Protein AF-A0A948VVW6-F1 (afdb_monomer_lite)

pLDDT: mean 90.66, std 9.0, range [47.91, 98.0]

Secondary structure (DSSP, 8-state):
--S---GGGSPP-----SS-----HHHHHHH-SSS-SSPPP----GGG-----SHHHHHHHHHHHHHHHTT-

Structure (mmCIF, N/CA/C/O backbone):
data_AF-A0A948VVW6-F1
#
_entry.id   AF-A0A948VVW6-F1
#
loop_
_atom_site.group_PDB
_atom_site.id
_atom_site.type_symbol
_atom_site.label_atom_id
_atom_site.label_alt_id
_atom_site.label_comp_id
_atom_site.label_asym_id
_atom_site.label_entity_id
_atom_site.label_seq_id
_atom_site.pdbx_PDB_ins_code
_atom_site.Cartn_x
_atom_site.Cartn_y
_atom_site.Cartn_z
_atom_site.occupancy
_atom_site.B_iso_or_equiv
_atom_site.auth_seq_id
_atom_site.auth_comp_id
_atom_site.auth_asym_id
_atom_site.auth_atom_id
_atom_site.pdbx_PDB_model_num
ATOM 1 N N . PRO A 1 1 ? -21.992 14.510 -5.494 1.00 66.00 1 PRO A N 1
ATOM 2 C CA . PRO A 1 1 ? -23.070 13.514 -5.728 1.00 66.00 1 PRO A CA 1
ATOM 3 C C . PRO A 1 1 ? -24.405 14.013 -5.152 1.00 66.00 1 PRO A C 1
ATOM 5 O O . PRO A 1 1 ? -24.386 14.688 -4.130 1.00 66.00 1 PRO A O 1
ATOM 8 N 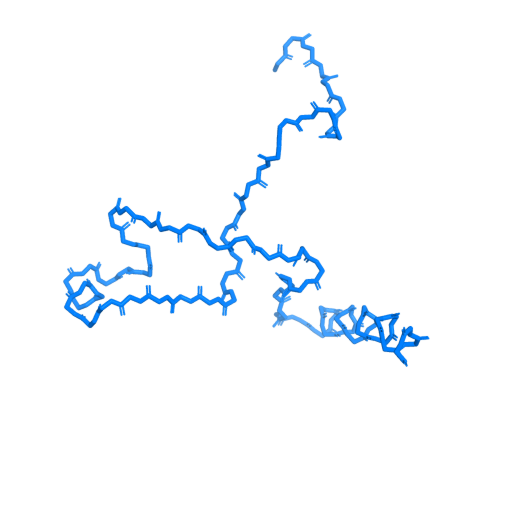N . ALA A 1 2 ? -25.537 13.719 -5.806 1.00 79.38 2 ALA A N 1
ATOM 9 C CA . ALA A 1 2 ? -26.872 14.133 -5.339 1.00 79.38 2 ALA A CA 1
ATOM 10 C C . ALA A 1 2 ? -27.433 13.237 -4.213 1.00 79.38 2 ALA A C 1
ATOM 12 O O . ALA A 1 2 ? -28.383 13.619 -3.538 1.00 79.38 2 ALA A O 1
ATOM 13 N N . VAL A 1 3 ? -26.825 12.064 -4.003 1.00 87.06 3 VAL A N 1
ATOM 14 C CA . VAL A 1 3 ? -27.119 11.120 -2.919 1.00 87.06 3 VAL A CA 1
ATOM 15 C C . VAL A 1 3 ? -25.788 10.697 -2.301 1.00 87.06 3 VAL A C 1
ATOM 17 O O . VAL A 1 3 ? -24.880 10.283 -3.024 1.00 87.06 3 VAL A O 1
ATOM 20 N N . LEU A 1 4 ? -25.658 10.844 -0.983 1.00 89.62 4 LEU A N 1
ATOM 21 C CA . LEU A 1 4 ? -24.512 10.363 -0.214 1.00 89.62 4 LEU A CA 1
ATOM 22 C C . LEU A 1 4 ? -24.827 8.947 0.276 1.00 89.62 4 LEU A C 1
ATOM 24 O O . LEU A 1 4 ? -25.626 8.772 1.192 1.00 89.62 4 LEU A O 1
ATOM 28 N N . LEU A 1 5 ? -24.235 7.952 -0.379 1.00 93.12 5 LEU A N 1
ATOM 29 C CA . LEU A 1 5 ? -24.297 6.558 0.056 1.00 93.12 5 LEU A CA 1
ATOM 30 C C . LEU A 1 5 ? -23.294 6.322 1.188 1.00 93.12 5 LEU A C 1
ATOM 32 O O . LEU A 1 5 ? -22.295 7.037 1.293 1.00 93.12 5 LEU A O 1
ATOM 36 N N . GLN A 1 6 ? -23.561 5.325 2.027 1.00 94.38 6 GLN A N 1
ATOM 37 C CA . GLN A 1 6 ? -22.613 4.909 3.054 1.00 94.38 6 GLN A CA 1
ATOM 38 C C . GLN A 1 6 ? -21.457 4.144 2.391 1.00 94.38 6 GLN A C 1
ATOM 40 O O . GLN A 1 6 ? -21.664 3.434 1.407 1.00 94.38 6 GLN A O 1
ATOM 45 N N . THR A 1 7 ? -20.231 4.296 2.897 1.00 92.94 7 THR A N 1
ATOM 46 C CA . THR A 1 7 ? -19.026 3.738 2.257 1.00 92.94 7 THR A CA 1
ATOM 47 C C . THR A 1 7 ? -19.078 2.215 2.116 1.00 92.94 7 THR A C 1
ATOM 49 O O . THR A 1 7 ? -18.611 1.687 1.115 1.00 92.94 7 THR A O 1
ATOM 52 N N . GLN A 1 8 ? -19.693 1.511 3.067 1.00 93.25 8 GLN A N 1
ATOM 53 C CA . GLN A 1 8 ? -19.864 0.055 3.030 1.00 93.25 8 GLN A CA 1
ATOM 54 C C . GLN A 1 8 ? -20.809 -0.441 1.925 1.00 93.25 8 GLN A C 1
ATOM 56 O O . GLN A 1 8 ? -20.772 -1.622 1.593 1.00 93.25 8 GLN A O 1
ATOM 61 N N . ASP A 1 9 ? -21.641 0.443 1.363 1.00 94.44 9 ASP A N 1
ATOM 62 C CA . ASP A 1 9 ? -22.543 0.124 0.249 1.00 94.44 9 ASP A CA 1
ATOM 63 C C . ASP A 1 9 ? -21.903 0.433 -1.115 1.00 94.44 9 ASP A C 1
ATOM 65 O O . ASP A 1 9 ? -22.496 0.173 -2.166 1.00 94.44 9 ASP A O 1
ATOM 69 N N . LEU A 1 10 ? -20.706 1.030 -1.123 1.00 92.31 10 LEU A N 1
ATOM 70 C CA . LEU A 1 10 ? -19.983 1.328 -2.351 1.00 92.31 10 LEU A CA 1
ATOM 71 C C . LEU A 1 10 ? -19.271 0.073 -2.878 1.00 92.31 10 LEU A C 1
ATOM 73 O O . LEU A 1 10 ? -18.830 -0.771 -2.095 1.00 92.31 10 LEU A O 1
ATOM 77 N N . PRO A 1 11 ? -19.101 -0.050 -4.207 1.00 93.25 11 PRO A N 1
ATOM 78 C CA . PRO A 1 11 ? -18.203 -1.047 -4.772 1.00 93.25 11 PRO A CA 1
ATOM 79 C C . PRO A 1 11 ? -16.793 -0.915 -4.176 1.00 93.25 11 PRO A C 1
ATOM 81 O O . PRO A 1 11 ? -16.348 0.211 -3.930 1.00 93.25 11 PRO A O 1
ATOM 84 N N . PRO A 1 12 ? -16.068 -2.032 -3.987 1.00 90.69 12 PRO A N 1
ATOM 85 C CA . PRO A 1 12 ? -14.713 -1.987 -3.465 1.00 90.69 12 PRO A CA 1
ATOM 86 C C . PRO A 1 12 ? -13.814 -1.182 -4.402 1.00 90.69 12 PRO A C 1
ATOM 88 O O . PRO A 1 12 ? -13.870 -1.315 -5.628 1.00 90.69 12 PRO A O 1
ATOM 91 N N . VAL A 1 13 ? -12.968 -0.359 -3.799 1.00 92.25 13 VAL A N 1
ATOM 92 C CA . VAL A 1 13 ? -11.887 0.346 -4.479 1.00 92.25 13 VAL A CA 1
ATOM 93 C C . VAL A 1 13 ? -10.566 -0.256 -4.028 1.00 92.25 13 VAL A C 1
ATOM 95 O O . VAL A 1 13 ? -10.440 -0.704 -2.891 1.00 92.25 13 VAL A O 1
ATOM 98 N N . TYR A 1 14 ? -9.599 -0.291 -4.937 1.00 92.25 14 TYR A N 1
ATOM 99 C CA . TYR A 1 14 ? -8.264 -0.808 -4.667 1.00 92.25 14 TYR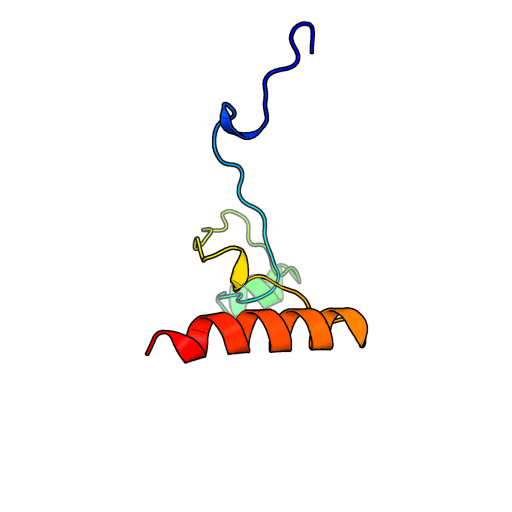 A CA 1
ATOM 100 C C . TYR A 1 14 ? -7.259 0.321 -4.812 1.00 92.25 14 TYR A C 1
ATOM 102 O O . TYR A 1 14 ? -7.377 1.149 -5.719 1.00 92.25 14 TYR A O 1
ATOM 110 N N . GLU A 1 15 ? -6.262 0.310 -3.942 1.00 92.56 15 GLU A N 1
ATOM 111 C CA . GLU A 1 15 ? -5.141 1.234 -3.973 1.00 92.56 15 GLU A CA 1
ATOM 112 C C . GLU A 1 15 ? -3.818 0.484 -4.113 1.00 92.56 15 GLU A C 1
ATOM 114 O O . GLU A 1 15 ? -3.710 -0.712 -3.846 1.00 92.56 15 GLU A O 1
ATOM 119 N N . GLU A 1 16 ? -2.817 1.204 -4.599 1.00 93.44 16 GLU A N 1
ATOM 120 C CA . GLU A 1 16 ? -1.439 0.744 -4.688 1.00 93.44 16 GLU A CA 1
ATOM 121 C C . GLU A 1 16 ? -0.721 1.181 -3.403 1.00 93.44 16 GLU A C 1
ATOM 123 O O . GLU A 1 16 ? -0.731 2.368 -3.090 1.00 93.44 16 GLU A O 1
ATOM 128 N N . ASN A 1 17 ? -0.146 0.233 -2.658 1.00 94.25 17 ASN A N 1
ATOM 129 C CA . ASN A 1 17 ? 0.294 0.416 -1.266 1.00 94.25 17 ASN A CA 1
ATOM 130 C C . ASN A 1 17 ? 1.808 0.225 -1.050 1.00 94.25 17 ASN A C 1
ATOM 132 O O . ASN A 1 17 ? 2.260 -0.001 0.063 1.00 94.25 17 ASN A O 1
ATOM 136 N N . SER A 1 18 ? 2.607 0.260 -2.114 1.00 92.81 18 SER A N 1
ATOM 137 C CA . SER A 1 18 ? 4.068 0.126 -2.090 1.00 92.81 18 SER A CA 1
ATOM 138 C C . SER A 1 18 ? 4.660 -1.159 -1.496 1.00 92.81 18 SER A C 1
ATOM 140 O O . SER A 1 18 ? 5.885 -1.289 -1.483 1.00 92.81 18 SER A O 1
ATOM 142 N N . CYS A 1 19 ? 3.853 -2.156 -1.112 1.00 95.25 19 CYS A N 1
ATOM 143 C CA . CYS A 1 19 ? 4.367 -3.389 -0.513 1.00 95.25 19 CYS A CA 1
ATOM 144 C C . CYS A 1 19 ? 5.214 -4.221 -1.491 1.00 95.25 19 CYS A C 1
ATOM 146 O O . CYS A 1 19 ? 6.290 -4.704 -1.137 1.00 95.25 19 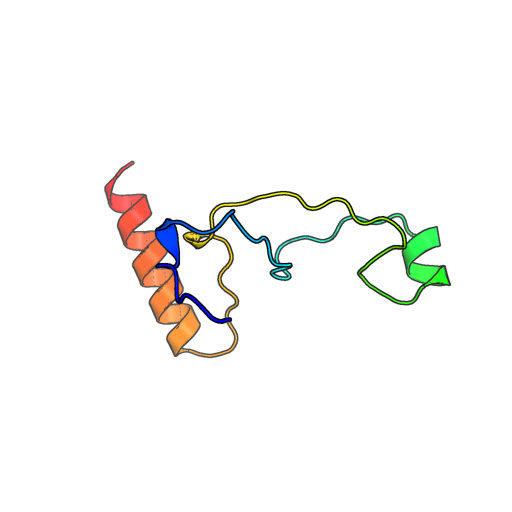CYS A O 1
ATOM 148 N N . ILE A 1 20 ? 4.728 -4.442 -2.720 1.00 94.38 20 ILE A N 1
ATOM 149 C CA . ILE A 1 20 ? 5.388 -5.318 -3.702 1.00 94.38 20 ILE A CA 1
ATOM 150 C C . ILE A 1 20 ? 5.234 -4.763 -5.119 1.00 94.38 20 ILE A C 1
ATOM 152 O O . ILE A 1 20 ? 4.130 -4.494 -5.586 1.00 94.38 20 ILE A O 1
ATOM 156 N N . TYR A 1 21 ? 6.349 -4.722 -5.855 1.00 94.69 21 TYR A N 1
ATOM 157 C CA . TYR A 1 21 ? 6.363 -4.481 -7.297 1.00 94.69 21 TYR A CA 1
ATOM 158 C C . TYR A 1 21 ? 7.122 -5.587 -8.021 1.00 94.69 21 TYR A C 1
ATOM 160 O O . TYR A 1 21 ? 8.243 -5.937 -7.650 1.00 94.69 21 TYR A O 1
ATOM 168 N N . ILE A 1 22 ? 6.534 -6.101 -9.102 1.00 94.25 22 ILE A N 1
ATOM 169 C CA . ILE A 1 22 ? 7.164 -7.094 -9.974 1.00 94.25 22 ILE A CA 1
ATOM 170 C C . ILE A 1 22 ? 7.127 -6.569 -11.406 1.00 94.25 22 ILE A C 1
ATOM 172 O O . ILE A 1 22 ? 6.064 -6.313 -11.968 1.00 94.25 22 ILE A O 1
ATOM 176 N N . PHE A 1 23 ? 8.299 -6.427 -12.014 1.00 93.94 23 PHE A N 1
ATOM 177 C CA . PHE A 1 23 ? 8.452 -5.953 -13.386 1.00 93.94 23 PHE A CA 1
ATOM 178 C C . PHE A 1 23 ? 9.644 -6.629 -14.062 1.00 93.94 23 PHE A C 1
ATOM 180 O O . PHE A 1 23 ? 10.569 -7.122 -13.415 1.00 93.94 23 PHE A O 1
ATOM 187 N N . THR A 1 24 ? 9.650 -6.629 -15.395 1.00 92.44 24 THR A N 1
ATOM 188 C CA . THR A 1 24 ? 10.837 -7.031 -16.154 1.00 92.44 24 THR A CA 1
ATOM 189 C C . THR A 1 24 ? 11.867 -5.902 -16.156 1.00 92.44 24 THR A C 1
ATOM 191 O O . THR A 1 24 ? 11.517 -4.718 -16.181 1.00 92.44 24 THR A O 1
ATOM 194 N N . ARG A 1 25 ? 13.155 -6.266 -16.186 1.00 93.56 25 ARG A N 1
ATOM 195 C CA . ARG A 1 25 ? 14.270 -5.308 -16.267 1.00 93.56 25 ARG A CA 1
ATOM 196 C C . ARG A 1 25 ? 14.096 -4.324 -17.425 1.00 93.56 25 ARG A C 1
ATOM 198 O O . ARG A 1 25 ? 14.251 -3.123 -17.227 1.00 93.56 25 ARG A O 1
ATOM 205 N N . ASP A 1 26 ? 13.768 -4.831 -18.613 1.00 93.50 26 ASP A N 1
ATOM 206 C CA . ASP A 1 26 ? 13.621 -4.009 -19.817 1.00 93.50 26 ASP A CA 1
ATOM 207 C C . ASP A 1 26 ? 12.501 -2.976 -19.685 1.00 93.50 26 ASP A C 1
ATOM 209 O O . ASP A 1 26 ? 12.629 -1.861 -20.189 1.00 93.50 26 ASP A O 1
ATOM 213 N N . ASN A 1 27 ? 11.405 -3.326 -19.003 1.00 90.31 27 ASN A N 1
ATOM 214 C CA . ASN A 1 27 ? 10.296 -2.404 -18.795 1.00 90.31 27 ASN A CA 1
ATOM 215 C C . ASN A 1 27 ? 10.708 -1.268 -17.852 1.00 90.31 27 ASN A C 1
ATOM 217 O O . ASN A 1 27 ? 10.588 -0.103 -18.232 1.00 90.31 27 AS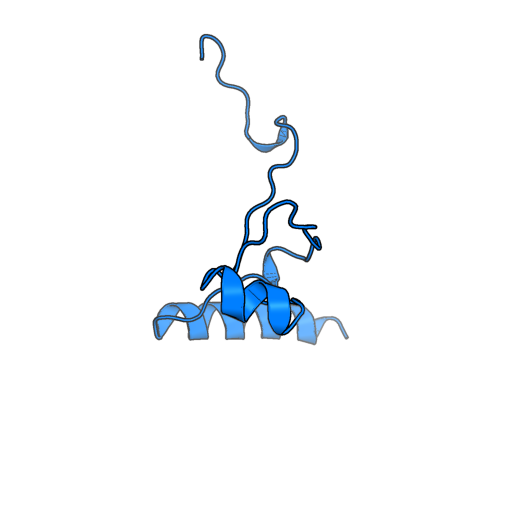N A O 1
ATOM 221 N N . LEU A 1 28 ? 11.290 -1.603 -16.692 1.00 92.94 28 LEU A N 1
ATOM 222 C CA . LEU A 1 28 ? 11.758 -0.602 -15.733 1.00 92.94 28 LEU A CA 1
ATOM 223 C C . LEU A 1 28 ? 12.800 0.333 -16.361 1.00 92.94 28 LEU A C 1
ATOM 225 O O . LEU A 1 28 ? 12.677 1.548 -16.235 1.00 92.94 28 LEU A O 1
ATOM 229 N N . ALA A 1 29 ? 13.786 -0.213 -17.081 1.00 93.38 29 ALA A N 1
ATOM 230 C CA . ALA A 1 29 ? 14.858 0.574 -17.692 1.00 93.38 29 ALA A CA 1
ATOM 231 C C . ALA A 1 29 ? 14.353 1.558 -18.760 1.00 93.38 29 ALA A C 1
ATOM 233 O O . ALA A 1 29 ? 14.908 2.641 -18.913 1.00 93.38 29 ALA A O 1
ATOM 234 N N . ARG A 1 30 ? 13.302 1.194 -19.507 1.00 93.38 30 ARG A N 1
ATOM 235 C CA . ARG A 1 30 ? 12.705 2.072 -20.527 1.00 93.38 30 ARG A CA 1
ATOM 236 C C . ARG A 1 30 ? 11.771 3.124 -19.936 1.00 93.38 30 ARG A C 1
ATOM 238 O O . ARG A 1 30 ? 11.622 4.191 -20.520 1.00 93.38 30 ARG A O 1
ATOM 245 N N . ARG A 1 31 ? 11.074 2.790 -18.849 1.00 88.94 31 ARG A N 1
ATOM 246 C CA . ARG A 1 31 ? 9.984 3.599 -18.280 1.00 88.94 31 ARG A CA 1
ATOM 247 C C . ARG A 1 31 ? 10.443 4.526 -17.170 1.00 88.94 31 ARG A C 1
ATOM 249 O O . ARG A 1 31 ? 9.823 5.566 -16.981 1.00 88.94 31 ARG A O 1
ATOM 256 N N . CYS A 1 32 ? 11.460 4.114 -16.416 1.00 90.44 32 CYS A N 1
ATOM 257 C CA . CYS A 1 32 ? 11.868 4.760 -15.171 1.00 90.44 32 CYS A CA 1
ATOM 258 C C . CYS A 1 32 ? 10.675 5.007 -14.224 1.00 90.44 32 CYS A C 1
ATOM 260 O O . CYS A 1 32 ? 10.621 6.019 -13.533 1.00 90.44 32 CYS A O 1
ATOM 262 N N . ASN A 1 33 ? 9.694 4.096 -14.226 1.00 89.44 33 ASN A N 1
ATOM 263 C CA . ASN A 1 33 ? 8.481 4.166 -13.415 1.00 89.44 33 ASN A CA 1
ATOM 264 C C . ASN A 1 33 ? 8.138 2.760 -12.899 1.00 89.44 33 ASN A C 1
ATOM 266 O O . ASN A 1 33 ? 8.306 1.778 -13.625 1.00 89.44 33 ASN A O 1
ATOM 270 N N . ARG A 1 34 ? 7.663 2.679 -11.652 1.00 88.62 34 ARG A N 1
ATOM 271 C CA . ARG A 1 34 ? 7.223 1.437 -10.998 1.00 88.62 34 ARG A CA 1
ATOM 272 C C . ARG A 1 34 ? 5.898 0.902 -11.554 1.00 88.62 34 ARG A C 1
ATOM 274 O O . ARG A 1 34 ? 5.652 -0.299 -11.495 1.00 88.62 34 ARG A O 1
ATOM 281 N N . LEU A 1 35 ? 5.077 1.771 -12.146 1.00 87.62 35 LEU A N 1
ATOM 282 C CA . LEU A 1 35 ? 3.833 1.416 -12.823 1.00 87.62 35 LEU A CA 1
ATOM 283 C C . LEU A 1 35 ? 4.065 1.292 -14.336 1.00 87.62 35 LEU A C 1
ATOM 285 O O . LEU A 1 35 ? 4.465 2.242 -15.015 1.00 87.62 35 LEU A O 1
ATOM 289 N N . GLY A 1 36 ? 3.818 0.091 -14.866 1.00 85.25 36 GLY A N 1
ATOM 290 C CA . GLY A 1 36 ? 3.854 -0.187 -16.304 1.00 85.25 36 GLY A CA 1
ATOM 291 C C . GLY A 1 36 ? 2.622 0.345 -17.054 1.00 85.25 36 GLY A C 1
ATOM 292 O O . GLY A 1 36 ? 1.731 0.947 -16.471 1.00 85.25 36 GLY A O 1
ATOM 293 N N . GLU A 1 37 ? 2.535 0.090 -18.366 1.00 87.25 37 GLU A N 1
ATOM 294 C CA . GLU A 1 37 ? 1.379 0.505 -19.198 1.00 87.25 37 GLU A CA 1
ATOM 295 C C . GLU A 1 37 ? 0.066 -0.175 -18.821 1.00 87.25 37 GLU A C 1
ATOM 297 O O . GLU A 1 37 ? -1.009 0.397 -18.974 1.00 87.25 37 GLU A O 1
ATOM 302 N N . ARG A 1 38 ? 0.163 -1.438 -18.410 1.00 90.25 38 ARG A N 1
ATOM 303 C CA . ARG A 1 38 ? -0.968 -2.297 -18.068 1.00 90.25 38 ARG A CA 1
ATOM 304 C C . ARG A 1 38 ? -0.619 -3.043 -16.784 1.00 90.25 38 ARG A C 1
ATOM 306 O O . ARG A 1 38 ? -0.228 -4.209 -16.864 1.00 90.25 38 ARG A O 1
ATOM 313 N N . PRO A 1 39 ? -0.629 -2.353 -15.631 1.00 91.06 39 PRO A N 1
ATOM 314 C CA . PRO A 1 39 ? -0.329 -2.991 -14.362 1.00 91.06 39 PRO A CA 1
ATOM 315 C C . PRO A 1 39 ? -1.425 -4.007 -14.027 1.00 91.06 39 PRO A C 1
ATOM 317 O O . PRO A 1 39 ? -2.600 -3.798 -14.328 1.00 91.06 39 PRO A O 1
ATOM 320 N N . LEU A 1 40 ? -1.024 -5.108 -13.401 1.00 93.44 40 LEU A N 1
ATOM 321 C CA . LEU A 1 40 ? -1.934 -6.033 -12.739 1.00 93.44 40 LEU A CA 1
ATOM 322 C C . LEU A 1 40 ? -1.834 -5.762 -11.241 1.00 93.44 40 LEU A C 1
ATOM 324 O O . LEU A 1 40 ? -0.728 -5.735 -10.704 1.00 93.44 40 LEU A O 1
ATOM 328 N N . LEU A 1 41 ? -2.974 -5.547 -10.588 1.00 93.88 41 LEU A N 1
ATOM 329 C CA . LEU A 1 41 ? -3.037 -5.398 -9.137 1.00 93.88 41 LEU A CA 1
ATOM 330 C C . LEU A 1 41 ? -3.167 -6.778 -8.492 1.00 93.88 41 LEU A C 1
ATOM 332 O O . LEU A 1 41 ? -3.948 -7.614 -8.951 1.00 93.88 41 LEU A O 1
ATOM 336 N N . PHE A 1 42 ? -2.410 -6.998 -7.423 1.00 95.06 42 PHE A N 1
ATOM 337 C CA . PHE A 1 42 ? -2.549 -8.159 -6.557 1.00 95.06 42 PHE A CA 1
ATOM 338 C C . PHE A 1 42 ? -3.210 -7.698 -5.259 1.00 95.06 42 PHE A C 1
ATOM 340 O O . PHE A 1 42 ? -2.639 -6.888 -4.534 1.00 95.06 42 PHE A O 1
ATOM 347 N N . ALA A 1 43 ? -4.433 -8.163 -5.003 1.00 95.56 43 ALA A N 1
ATOM 348 C CA . ALA A 1 43 ? -5.161 -7.796 -3.795 1.00 95.56 43 ALA A CA 1
ATOM 349 C C . ALA A 1 43 ? -4.545 -8.482 -2.568 1.00 95.56 43 ALA A C 1
ATOM 351 O O . ALA A 1 43 ? -4.238 -9.674 -2.610 1.00 95.56 43 ALA A O 1
ATOM 352 N N . MET A 1 44 ? -4.417 -7.732 -1.478 1.00 94.50 44 MET A N 1
ATOM 353 C CA . MET A 1 44 ? -3.957 -8.211 -0.175 1.00 94.50 44 MET A CA 1
ATOM 354 C C . MET A 1 44 ? -4.856 -7.665 0.936 1.00 94.50 44 MET A C 1
ATOM 356 O O . MET A 1 44 ? -5.700 -6.802 0.685 1.00 94.50 44 MET A O 1
ATOM 360 N N . ASP A 1 45 ? -4.701 -8.192 2.149 1.00 92.88 45 ASP A N 1
ATOM 361 C CA . ASP A 1 45 ? -5.425 -7.693 3.316 1.00 92.88 45 ASP A CA 1
ATOM 362 C C . ASP A 1 45 ? -4.979 -6.255 3.634 1.00 92.88 45 ASP A C 1
ATOM 364 O O . ASP A 1 45 ? -3.784 -5.961 3.683 1.00 92.88 45 ASP A O 1
ATOM 368 N N . ALA A 1 46 ? -5.937 -5.356 3.865 1.00 91.44 46 ALA A N 1
ATOM 369 C CA . ALA A 1 46 ? -5.658 -3.965 4.210 1.00 91.44 46 ALA A CA 1
ATOM 370 C C . ALA A 1 46 ? -4.859 -3.835 5.521 1.00 91.44 46 ALA A C 1
ATOM 372 O O . ALA A 1 46 ? -4.053 -2.922 5.663 1.00 91.44 46 ALA A O 1
ATOM 373 N N . ALA A 1 47 ? -5.018 -4.768 6.466 1.00 91.31 47 ALA A N 1
ATOM 374 C CA . ALA A 1 47 ? -4.231 -4.793 7.697 1.00 91.31 47 ALA A CA 1
ATOM 375 C C . ALA A 1 47 ? -2.752 -5.149 7.462 1.00 91.31 47 ALA A C 1
ATOM 377 O O . ALA A 1 47 ? -1.933 -4.946 8.352 1.00 91.31 47 ALA A O 1
ATOM 378 N N . GLU A 1 48 ? -2.401 -5.689 6.293 1.00 92.56 48 GLU A N 1
ATOM 379 C CA . GLU A 1 48 ? -1.018 -6.002 5.899 1.00 92.56 48 GLU A CA 1
ATOM 380 C C . GLU A 1 48 ? -0.414 -4.929 4.983 1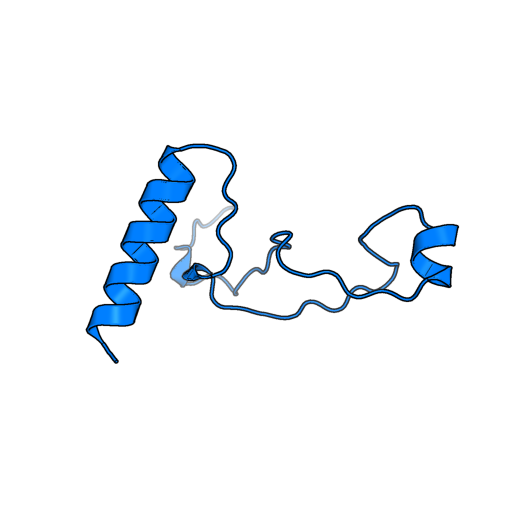.00 92.56 48 GLU A C 1
ATOM 382 O O . GLU A 1 48 ? 0.749 -5.030 4.607 1.00 92.56 48 GLU A O 1
ATOM 387 N N . ALA A 1 49 ? -1.202 -3.916 4.618 1.00 95.31 49 ALA A N 1
ATOM 388 C CA . ALA A 1 49 ? -0.856 -2.868 3.663 1.00 95.31 49 ALA A CA 1
ATOM 389 C C . ALA A 1 49 ? -0.318 -1.581 4.318 1.00 95.31 49 ALA A C 1
ATOM 391 O O . ALA A 1 49 ? -0.255 -0.550 3.653 1.00 95.31 49 ALA A O 1
ATOM 392 N N . TRP A 1 50 ? 0.006 -1.613 5.614 1.00 94.50 50 TRP A N 1
ATOM 393 C CA . TRP A 1 50 ? 0.485 -0.437 6.342 1.00 94.50 50 TRP A CA 1
ATOM 394 C C . TRP A 1 50 ? 1.890 -0.031 5.894 1.00 94.50 50 TRP A C 1
ATOM 396 O O . TRP A 1 50 ? 2.793 -0.868 5.849 1.00 94.50 50 TRP A O 1
ATOM 406 N N . ASP A 1 51 ? 2.060 1.260 5.610 1.00 95.62 51 ASP A N 1
ATOM 407 C CA . ASP A 1 51 ? 3.374 1.882 5.451 1.00 95.62 51 ASP A CA 1
ATOM 408 C C . ASP A 1 51 ? 3.879 2.359 6.820 1.00 95.62 51 ASP A C 1
ATOM 410 O O . ASP A 1 51 ? 3.081 2.749 7.677 1.00 95.62 51 ASP A O 1
ATOM 414 N N . ILE A 1 52 ? 5.189 2.284 7.044 1.00 96.44 52 ILE A N 1
ATOM 415 C CA . ILE A 1 52 ? 5.815 2.667 8.315 1.00 96.44 52 ILE A CA 1
ATOM 416 C C . ILE A 1 52 ? 6.797 3.798 8.033 1.00 96.44 52 ILE A C 1
ATOM 418 O O . ILE A 1 52 ? 7.958 3.549 7.701 1.00 96.44 52 ILE A O 1
ATOM 422 N N . ASP A 1 53 ? 6.327 5.032 8.197 1.00 96.88 53 ASP A N 1
ATOM 423 C CA . ASP A 1 53 ? 7.129 6.239 8.001 1.00 96.88 53 ASP A CA 1
ATOM 424 C C . ASP A 1 53 ? 7.576 6.849 9.340 1.00 96.88 53 ASP A C 1
ATOM 426 O O . ASP A 1 53 ? 8.694 7.359 9.460 1.00 96.88 53 ASP A O 1
ATOM 430 N N . GLU A 1 54 ? 6.719 6.778 10.364 1.00 98.00 54 GLU A N 1
ATOM 431 C CA . GLU A 1 54 ? 6.931 7.367 11.686 1.00 98.00 54 GLU A CA 1
ATOM 432 C C . GLU A 1 54 ? 6.826 6.323 12.816 1.00 98.00 54 GLU A C 1
ATOM 434 O O . GLU A 1 54 ? 6.304 5.218 12.661 1.00 98.00 54 GLU A O 1
ATOM 439 N N . GLU A 1 55 ? 7.289 6.687 14.015 1.00 98.00 55 GLU A N 1
ATOM 440 C CA . GLU A 1 55 ? 7.271 5.800 15.193 1.00 98.00 55 GLU A CA 1
ATOM 441 C C . GLU A 1 55 ? 5.848 5.354 15.578 1.00 98.00 55 GLU A C 1
ATOM 443 O O . GLU A 1 55 ? 5.635 4.247 16.076 1.00 98.00 55 GLU A O 1
ATOM 448 N N . LEU A 1 56 ? 4.850 6.210 15.334 1.00 97.81 56 LEU A N 1
ATOM 449 C CA . LEU A 1 56 ? 3.453 5.869 15.589 1.00 97.81 56 LEU A CA 1
ATOM 450 C C . LEU A 1 56 ? 2.966 4.747 14.661 1.00 97.81 56 LEU A C 1
ATOM 452 O O . LEU A 1 56 ? 2.252 3.860 15.126 1.00 97.81 56 LEU A O 1
ATOM 456 N N . ASP A 1 57 ? 3.371 4.755 13.390 1.00 97.12 57 ASP A N 1
ATOM 457 C CA . ASP A 1 57 ? 2.993 3.721 12.423 1.00 97.12 57 ASP A CA 1
ATOM 458 C C . ASP A 1 57 ? 3.571 2.368 12.840 1.00 97.12 57 ASP A C 1
ATOM 460 O O . ASP A 1 57 ? 2.878 1.349 12.807 1.00 97.12 57 ASP A O 1
ATOM 464 N N . PHE A 1 58 ? 4.814 2.374 13.333 1.00 97.38 58 PHE A N 1
ATOM 465 C CA . PHE A 1 58 ? 5.453 1.185 13.887 1.00 97.38 58 PHE A CA 1
ATOM 466 C C . PHE A 1 58 ? 4.671 0.629 15.084 1.00 97.38 58 PHE A C 1
ATOM 468 O O . PHE A 1 58 ? 4.354 -0.560 15.111 1.00 97.38 58 PHE A O 1
ATOM 475 N N . ALA A 1 59 ? 4.298 1.483 16.044 1.00 97.94 59 ALA A N 1
ATOM 476 C CA . ALA A 1 59 ? 3.517 1.069 17.211 1.00 97.94 59 ALA A CA 1
ATOM 477 C C . ALA A 1 59 ? 2.131 0.513 16.830 1.00 97.94 59 ALA A C 1
ATOM 479 O O . ALA A 1 59 ? 1.656 -0.447 17.440 1.00 97.94 59 ALA A O 1
ATOM 480 N N . ILE A 1 60 ? 1.484 1.087 15.810 1.00 96.19 60 ILE A N 1
ATOM 481 C CA . ILE A 1 60 ? 0.214 0.580 15.276 1.00 96.19 60 ILE A CA 1
ATOM 482 C C . ILE A 1 60 ? 0.416 -0.797 14.637 1.00 96.19 60 ILE A C 1
ATOM 484 O O . ILE A 1 60 ? -0.343 -1.720 14.934 1.00 96.19 60 ILE A O 1
ATOM 488 N N . CYS A 1 61 ? 1.439 -0.959 13.798 1.00 96.00 61 CYS A N 1
ATOM 489 C CA . CYS A 1 61 ? 1.740 -2.233 13.148 1.00 96.00 61 CYS A CA 1
ATOM 490 C C . CYS A 1 61 ? 2.058 -3.338 14.164 1.00 96.00 61 CYS A C 1
ATOM 492 O O . CYS A 1 61 ? 1.542 -4.448 14.034 1.00 96.00 61 CYS A O 1
ATOM 494 N N . ASP A 1 62 ? 2.848 -3.032 15.196 1.00 95.62 62 ASP A N 1
ATOM 495 C CA . ASP A 1 62 ? 3.160 -3.962 16.287 1.00 95.62 62 ASP A CA 1
ATOM 496 C C . ASP A 1 62 ? 1.892 -4.395 17.037 1.00 95.62 62 ASP A C 1
ATOM 498 O O . ASP A 1 62 ? 1.639 -5.589 17.229 1.00 95.62 62 ASP A O 1
ATOM 502 N N . PHE A 1 63 ? 1.015 -3.438 17.362 1.00 94.94 63 PHE A N 1
ATOM 503 C CA . PHE A 1 63 ? -0.279 -3.744 17.961 1.00 94.94 63 PHE A CA 1
ATOM 504 C C . PHE A 1 63 ? -1.118 -4.664 17.061 1.00 94.94 63 PHE A C 1
ATOM 506 O O . PHE A 1 63 ? -1.594 -5.699 17.530 1.00 94.94 63 PHE A O 1
ATOM 513 N N . LEU A 1 64 ? -1.272 -4.345 15.773 1.00 93.62 64 LEU A N 1
ATOM 514 C CA . LEU A 1 64 ? -2.038 -5.172 14.831 1.00 93.62 64 LEU A CA 1
ATOM 515 C C . LEU A 1 64 ? -1.470 -6.595 14.718 1.00 93.62 64 LEU A C 1
ATOM 517 O O . LEU A 1 64 ? -2.230 -7.567 14.688 1.00 93.62 64 LEU A O 1
ATOM 521 N N . LEU A 1 65 ? -0.142 -6.728 14.697 1.00 93.62 65 LEU A N 1
ATOM 522 C CA . L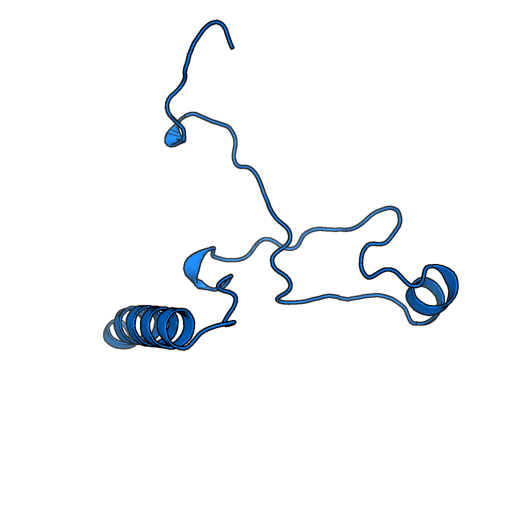EU A 1 65 ? 0.536 -8.019 14.650 1.00 93.62 65 LEU A CA 1
ATOM 523 C C . LEU A 1 65 ? 0.299 -8.839 15.928 1.00 93.62 65 LEU A C 1
ATOM 525 O O . LEU A 1 65 ? 0.047 -10.045 15.837 1.00 93.62 65 LEU A O 1
ATOM 529 N N . SER A 1 66 ? 0.313 -8.202 17.104 1.00 93.50 66 SER A N 1
ATOM 530 C CA . SER A 1 66 ? 0.013 -8.870 18.380 1.00 93.50 66 SER A CA 1
ATOM 531 C C . SER A 1 66 ? -1.386 -9.498 18.374 1.00 93.50 66 SER A C 1
ATOM 533 O O . SER A 1 66 ? -1.537 -10.676 18.691 1.00 93.50 66 SER A O 1
ATOM 535 N N . GLN A 1 67 ? -2.389 -8.766 17.872 1.00 89.88 67 GLN A N 1
ATOM 536 C CA . GLN A 1 67 ? -3.773 -9.244 17.800 1.00 89.88 67 GLN A CA 1
ATOM 537 C C . GLN A 1 67 ? -3.942 -10.414 16.826 1.00 89.88 67 GLN A C 1
ATOM 539 O O . GLN A 1 67 ? -4.783 -11.284 17.042 1.00 89.88 67 GLN A O 1
ATOM 544 N N . LYS A 1 68 ? -3.143 -10.466 15.751 1.00 83.69 68 LYS A N 1
ATOM 545 C CA . LYS A 1 68 ? -3.124 -11.625 14.847 1.00 83.69 68 LYS A CA 1
ATOM 546 C C . LYS A 1 68 ? -2.489 -12.848 15.506 1.00 83.69 68 LYS A C 1
ATOM 548 O O . LYS A 1 68 ? -2.944 -13.959 15.254 1.00 83.69 68 LYS A O 1
ATOM 553 N N . THR A 1 69 ? -1.445 -12.657 16.311 1.00 73.31 69 THR A N 1
ATOM 554 C CA . THR A 1 69 ? -0.637 -13.752 16.876 1.00 73.31 69 THR A CA 1
ATOM 555 C C . THR A 1 69 ? -1.329 -14.446 18.051 1.00 73.31 69 THR A C 1
ATOM 557 O O . THR A 1 69 ? -1.184 -15.653 18.202 1.00 73.31 69 THR A O 1
ATOM 560 N N . ASP A 1 70 ? -2.172 -13.735 18.806 1.00 63.31 70 ASP A N 1
ATOM 561 C CA . ASP A 1 70 ? -2.981 -14.297 19.904 1.00 63.31 70 ASP A CA 1
ATOM 562 C C . ASP A 1 70 ? -4.066 -15.302 19.439 1.00 63.31 70 ASP A C 1
ATOM 564 O O . ASP A 1 70 ? -4.805 -15.872 20.250 1.00 63.31 70 ASP A O 1
ATOM 568 N N . HIS A 1 71 ? -4.186 -15.524 18.127 1.00 55.25 71 HIS A N 1
ATOM 569 C CA . HIS A 1 71 ? -5.171 -16.404 17.498 1.00 55.25 71 HIS A CA 1
ATOM 570 C C . HIS A 1 71 ? -4.565 -17.585 16.713 1.00 55.25 71 HIS A C 1
ATOM 572 O O . HIS A 1 71 ? -5.312 -18.284 16.023 1.00 55.25 71 HIS A O 1
ATOM 578 N N . TRP A 1 72 ? -3.256 -17.836 16.844 1.00 47.91 72 TRP A N 1
ATOM 579 C CA . TRP A 1 72 ? -2.569 -19.043 16.351 1.00 47.91 72 TRP A CA 1
ATOM 580 C C . TRP A 1 72 ? -2.143 -19.951 17.507 1.00 47.91 72 TRP A C 1
ATOM 582 O O . TRP A 1 72 ? -2.233 -21.188 17.329 1.00 47.91 72 TRP A O 1
#

Foldseek 3Di:
DVDDDDPVPDDDDDDDQPPDADDDPVQCVVPVDSDGPDDDDDDDDPLVSQDDDDPVSVVSNVVSVVVVVVVD

Sequence (72 aa):
PAVLLQTQDLPPVYEENSCIYIFTRDNLARRCNRLGERPLLFAMDAAEAWDIDEELDFAICDFLLSQKTDHW

Radius of gyration: 17.3 Å; chains: 1; bounding box: 42×33×40 Å